Protein AF-A0A967JF41-F1 (afdb_monomer_lite)

Sequence (75 aa):
EALVPRIEGHFSGDPEGYRDPEDRERARERDPLPRLRDRLVEDGVLTAEDIELLEKEIETELDDGVEFAKSSPMP

Foldseek 3Di:
DDDADDLDDPDVPPPPPVDDPVSNVVNVVPPCVVVVVVVCVVVVVDDPVRVVVVVVVVVVVVVVVVVCVVPDDDD

Structure (mmCIF, N/CA/C/O backbone):
data_AF-A0A967JF41-F1
#
_entry.id   AF-A0A967JF41-F1
#
loop_
_atom_site.group_PDB
_atom_site.id
_atom_site.type_symbol
_atom_site.label_atom_id
_atom_site.label_alt_id
_atom_site.label_comp_id
_atom_site.label_asym_id
_atom_site.label_entity_id
_atom_site.label_seq_id
_atom_site.pdbx_PDB_ins_code
_atom_site.Cartn_x
_atom_site.Cartn_y
_atom_site.Cartn_z
_atom_site.occupancy
_atom_site.B_iso_or_equiv
_atom_site.auth_seq_id
_atom_site.auth_comp_id
_atom_site.auth_asym_id
_atom_site.auth_atom_id
_atom_site.pdbx_PDB_model_num
ATOM 1 N N . GLU A 1 1 ? -15.054 6.930 -16.000 1.00 84.81 1 GLU A N 1
ATOM 2 C CA . GLU A 1 1 ? -13.640 6.524 -16.120 1.00 84.81 1 GLU A CA 1
ATOM 3 C C . GLU A 1 1 ? -12.942 6.805 -14.794 1.00 84.81 1 GLU A C 1
ATOM 5 O O . GLU A 1 1 ? -13.267 7.816 -14.180 1.00 84.81 1 GLU A O 1
ATOM 10 N N . ALA A 1 2 ? -12.068 5.914 -14.321 1.00 91.25 2 ALA A N 1
ATOM 11 C CA . ALA A 1 2 ? -11.288 6.116 -13.098 1.00 91.25 2 ALA A CA 1
ATOM 12 C C . ALA A 1 2 ? -9.829 6.404 -13.477 1.00 91.25 2 ALA A C 1
ATOM 14 O O . ALA A 1 2 ? -9.162 5.553 -14.057 1.00 91.25 2 ALA A O 1
ATOM 15 N N . LEU A 1 3 ? -9.349 7.613 -13.179 1.00 94.12 3 LEU A N 1
ATOM 16 C CA . LEU A 1 3 ? -8.017 8.077 -13.575 1.00 94.12 3 LEU A CA 1
ATOM 17 C C . LEU A 1 3 ? -7.015 7.889 -12.430 1.00 94.12 3 LEU A C 1
ATOM 19 O O . LEU A 1 3 ? -6.943 8.714 -11.512 1.00 94.12 3 LEU A O 1
ATOM 23 N N . VAL A 1 4 ? -6.225 6.818 -12.502 1.00 93.12 4 VAL A N 1
ATOM 24 C CA . VAL A 1 4 ? -5.254 6.434 -11.466 1.00 93.12 4 VAL A CA 1
ATOM 25 C C . VAL A 1 4 ? -3.827 6.377 -12.023 1.00 93.12 4 VAL A C 1
ATOM 27 O O . VAL A 1 4 ? -3.620 5.821 -13.102 1.00 93.12 4 VAL A O 1
ATOM 30 N N . PRO A 1 5 ? -2.830 6.958 -11.331 1.00 93.19 5 PRO A N 1
ATOM 31 C CA . PRO A 1 5 ? -1.433 6.781 -11.699 1.00 93.19 5 PRO A CA 1
ATOM 32 C C . PRO A 1 5 ? -0.904 5.437 -11.176 1.00 93.19 5 PRO A C 1
ATOM 34 O O . PRO A 1 5 ? -1.330 4.952 -10.130 1.00 93.19 5 PRO A O 1
ATOM 37 N N . ARG A 1 6 ? 0.071 4.852 -11.876 1.00 93.38 6 ARG A N 1
ATOM 38 C CA . ARG A 1 6 ? 0.838 3.708 -11.367 1.00 93.38 6 ARG A CA 1
ATOM 39 C C . ARG A 1 6 ? 1.936 4.237 -10.448 1.00 93.38 6 ARG A C 1
ATOM 41 O O . ARG A 1 6 ? 2.719 5.086 -10.870 1.00 93.38 6 ARG A O 1
ATOM 48 N N . ILE A 1 7 ? 1.977 3.786 -9.199 1.00 93.81 7 ILE A N 1
ATOM 49 C CA . ILE A 1 7 ? 2.997 4.250 -8.247 1.00 93.81 7 ILE A CA 1
ATOM 50 C C . ILE A 1 7 ? 4.365 3.693 -8.655 1.00 93.81 7 ILE A C 1
ATOM 52 O O . ILE A 1 7 ? 5.288 4.463 -8.907 1.00 93.81 7 ILE A O 1
ATOM 56 N N . GLU A 1 8 ? 4.445 2.377 -8.835 1.00 93.12 8 GLU A N 1
ATOM 57 C CA . GLU A 1 8 ? 5.665 1.670 -9.238 1.00 93.12 8 GLU A CA 1
ATOM 58 C C . GLU A 1 8 ? 5.792 1.521 -10.766 1.00 93.12 8 GLU A C 1
ATOM 60 O O . GLU A 1 8 ? 5.010 2.102 -11.521 1.00 93.12 8 GLU A O 1
ATOM 65 N N . GLY A 1 9 ? 6.796 0.768 -11.223 1.00 93.12 9 GLY A N 1
ATOM 66 C CA . GLY A 1 9 ? 7.082 0.438 -12.624 1.00 93.12 9 GLY A CA 1
ATOM 67 C C . GLY A 1 9 ? 6.069 -0.510 -13.293 1.00 93.12 9 GLY A C 1
ATOM 68 O O . GLY A 1 9 ? 5.088 -0.930 -12.685 1.00 93.12 9 GLY A O 1
ATOM 69 N N . HIS A 1 10 ? 6.261 -0.838 -14.580 1.00 94.69 10 HIS A N 1
ATOM 70 C CA . HIS A 1 10 ? 5.336 -1.713 -15.334 1.00 94.69 10 HIS A CA 1
ATOM 71 C C . HIS A 1 10 ? 5.285 -3.125 -14.772 1.00 94.69 10 HIS A C 1
ATOM 73 O O . HIS A 1 10 ? 4.241 -3.774 -14.809 1.00 94.69 10 HIS A O 1
ATOM 79 N N . PHE A 1 11 ? 6.415 -3.558 -14.239 1.00 94.62 11 PHE A N 1
ATOM 80 C CA . PHE A 1 11 ? 6.615 -4.817 -13.560 1.00 94.62 11 PHE A CA 1
ATOM 81 C C . PHE A 1 11 ? 7.664 -4.614 -12.462 1.00 94.62 11 PHE A C 1
ATOM 83 O O . PHE A 1 11 ? 8.359 -3.592 -12.420 1.00 94.62 11 PHE A O 1
ATOM 90 N N . SER A 1 12 ? 7.803 -5.609 -11.591 1.00 91.81 12 SER A N 1
ATOM 91 C CA . SER A 1 12 ? 8.837 -5.631 -10.558 1.00 91.81 12 SER A CA 1
ATOM 92 C C . SER A 1 12 ? 10.233 -5.663 -11.194 1.00 91.81 12 SER A C 1
ATOM 94 O O . SER A 1 12 ? 10.649 -6.686 -11.733 1.00 91.81 12 SER A O 1
ATOM 96 N N . GLY A 1 13 ? 10.951 -4.539 -11.136 1.00 92.75 13 GLY A N 1
ATOM 97 C CA . GLY A 1 13 ? 12.290 -4.382 -11.720 1.00 92.75 13 GLY A CA 1
ATOM 98 C C . GLY A 1 13 ? 12.355 -3.509 -12.978 1.00 92.75 13 GLY A C 1
ATOM 99 O O . GLY A 1 13 ? 13.431 -3.381 -13.559 1.00 92.75 13 GLY A O 1
ATOM 100 N N . ASP A 1 14 ? 11.244 -2.899 -13.402 1.00 95.25 14 ASP A N 1
ATOM 101 C CA . ASP A 1 14 ? 11.252 -1.898 -14.474 1.00 95.25 14 ASP A CA 1
ATOM 102 C C . ASP A 1 14 ? 12.115 -0.682 -14.068 1.00 95.25 14 ASP A C 1
ATOM 104 O O . ASP A 1 14 ? 11.833 -0.063 -13.040 1.00 95.25 14 ASP A O 1
ATOM 108 N N . PRO A 1 15 ? 13.150 -0.312 -14.850 1.00 92.75 15 PRO A N 1
ATOM 109 C CA . PRO A 1 15 ? 13.996 0.843 -14.552 1.00 92.75 15 PRO A CA 1
ATOM 110 C C . PRO A 1 15 ? 13.311 2.198 -14.802 1.00 92.75 15 PRO A C 1
ATOM 112 O O . PRO A 1 15 ? 13.884 3.230 -14.462 1.00 92.75 15 PRO A O 1
ATOM 115 N N . GLU A 1 16 ? 12.124 2.220 -15.420 1.00 93.31 16 GLU A N 1
ATOM 116 C CA . GLU A 1 16 ? 11.294 3.415 -15.631 1.00 93.31 16 GLU A CA 1
ATOM 117 C C . GLU A 1 16 ? 11.969 4.559 -16.416 1.00 93.31 16 GLU A C 1
ATOM 119 O O . GLU A 1 16 ? 11.559 5.711 -16.313 1.00 93.31 16 GLU A O 1
ATOM 124 N N . GLY A 1 17 ? 12.968 4.275 -17.262 1.00 94.69 17 GLY A N 1
ATOM 125 C CA . GLY A 1 17 ? 13.707 5.311 -18.012 1.00 94.69 17 GLY A CA 1
ATOM 126 C C . GLY A 1 17 ? 12.867 6.144 -18.998 1.00 94.69 17 GLY A C 1
ATOM 127 O O . GLY A 1 17 ? 13.349 7.135 -19.536 1.00 94.69 17 GLY A O 1
ATOM 128 N N . TYR A 1 18 ? 11.619 5.742 -19.240 1.00 93.81 18 TYR A N 1
ATOM 129 C CA . TYR A 1 18 ? 10.636 6.449 -20.063 1.00 93.81 18 TYR A CA 1
ATOM 130 C C . TYR A 1 18 ? 9.745 7.416 -19.264 1.00 93.81 18 TYR A C 1
ATOM 132 O O . TYR A 1 18 ? 8.909 8.095 -19.858 1.00 93.81 18 TYR A O 1
ATOM 140 N N . ARG A 1 19 ? 9.858 7.433 -17.933 1.00 93.88 19 ARG A N 1
ATOM 141 C CA . ARG A 1 19 ? 8.968 8.163 -17.029 1.00 93.88 19 ARG A CA 1
ATOM 142 C C . ARG A 1 19 ? 9.712 9.309 -16.358 1.00 93.88 19 ARG A C 1
ATOM 144 O O . ARG A 1 19 ? 10.821 9.127 -15.859 1.00 93.88 19 ARG A O 1
ATOM 151 N N . ASP A 1 20 ? 9.075 10.474 -16.307 1.00 94.88 20 ASP A N 1
ATOM 152 C CA . ASP A 1 20 ? 9.630 11.625 -15.604 1.00 94.88 20 ASP A CA 1
ATOM 153 C C . ASP A 1 20 ? 9.724 11.341 -14.086 1.00 94.88 20 ASP A C 1
ATOM 155 O O . ASP A 1 20 ? 8.780 10.796 -13.499 1.00 94.88 20 ASP A O 1
ATOM 159 N N . PRO A 1 21 ? 10.844 11.668 -13.417 1.00 91.81 21 PRO A N 1
ATOM 160 C CA . PRO A 1 21 ? 10.948 11.566 -11.966 1.00 91.81 21 PRO A CA 1
ATOM 161 C C . PRO A 1 21 ? 9.830 12.292 -11.203 1.00 91.81 21 PRO A C 1
ATOM 163 O O . PRO A 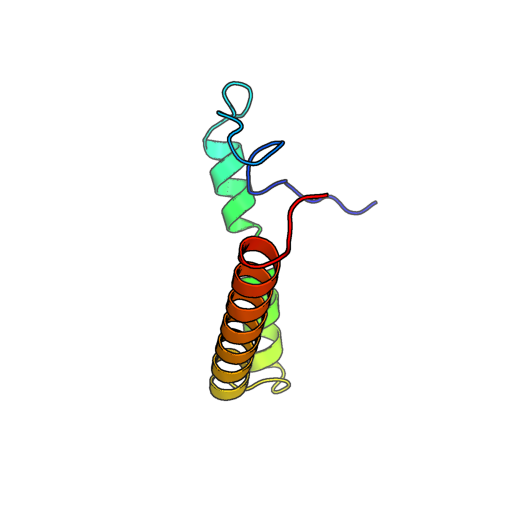1 21 ? 9.323 11.730 -10.231 1.00 91.81 21 PRO A O 1
ATOM 166 N N . GLU A 1 22 ? 9.390 13.466 -11.660 1.00 94.56 22 GLU A N 1
ATOM 167 C CA . GLU A 1 22 ? 8.293 14.219 -11.040 1.00 94.56 22 GLU A CA 1
ATOM 168 C C . GLU A 1 22 ? 6.958 13.475 -11.172 1.00 94.56 22 GLU A C 1
ATOM 170 O O . GLU A 1 22 ? 6.144 13.468 -10.250 1.00 94.56 22 GLU A O 1
ATOM 175 N N . ASP A 1 23 ? 6.727 12.772 -12.284 1.00 92.81 23 ASP A N 1
ATOM 176 C CA . ASP A 1 23 ? 5.525 11.950 -12.469 1.00 92.81 23 ASP A CA 1
ATOM 177 C C . ASP A 1 23 ? 5.464 10.780 -11.474 1.00 92.81 23 ASP A C 1
ATOM 179 O O . ASP A 1 23 ? 4.377 10.279 -11.163 1.00 92.81 23 ASP A O 1
ATOM 183 N N . ARG A 1 24 ? 6.616 10.298 -10.994 1.00 91.31 24 ARG A N 1
ATOM 184 C CA . ARG A 1 24 ? 6.690 9.258 -9.953 1.00 91.31 24 ARG A CA 1
ATOM 185 C C . ARG A 1 24 ? 6.361 9.823 -8.586 1.00 91.31 24 ARG A C 1
ATOM 187 O O . ARG A 1 24 ? 5.569 9.223 -7.864 1.00 91.31 24 ARG A O 1
ATOM 194 N N . GLU A 1 25 ? 6.915 10.981 -8.258 1.00 93.94 25 GLU A N 1
ATOM 195 C CA . GLU A 1 25 ? 6.640 11.660 -6.993 1.00 93.94 25 GLU A CA 1
ATOM 196 C C . GLU A 1 25 ? 5.162 12.045 -6.882 1.00 93.94 25 GLU A C 1
ATOM 198 O O . GLU A 1 25 ? 4.485 11.605 -5.954 1.00 93.94 25 GLU A O 1
ATOM 203 N N . ARG A 1 26 ? 4.597 12.696 -7.910 1.00 94.81 26 ARG A N 1
ATOM 204 C CA . ARG A 1 26 ? 3.161 13.026 -7.953 1.00 94.81 26 ARG A CA 1
ATOM 205 C C . ARG A 1 26 ? 2.259 11.792 -7.886 1.00 94.81 26 ARG A C 1
ATOM 207 O O . ARG A 1 26 ? 1.118 11.889 -7.440 1.00 94.81 26 ARG A O 1
ATOM 214 N N . ALA A 1 27 ? 2.715 10.634 -8.368 1.00 94.88 27 ALA A N 1
ATOM 215 C CA . ALA A 1 27 ? 1.963 9.390 -8.225 1.00 94.88 27 ALA A CA 1
ATOM 216 C C . ALA A 1 27 ? 1.975 8.875 -6.779 1.00 94.88 27 ALA A C 1
ATOM 218 O O . ALA A 1 27 ? 0.924 8.458 -6.300 1.00 94.88 27 ALA A O 1
ATOM 219 N N . ARG A 1 28 ? 3.122 8.947 -6.087 1.00 94.50 28 ARG A N 1
ATOM 220 C CA . ARG A 1 28 ? 3.257 8.586 -4.664 1.00 94.50 28 ARG A CA 1
ATOM 221 C C . ARG A 1 28 ? 2.419 9.499 -3.767 1.00 94.50 28 ARG A C 1
ATOM 223 O O . ARG A 1 28 ? 1.698 9.008 -2.912 1.00 94.50 28 ARG A O 1
ATOM 230 N N . GLU A 1 29 ? 2.422 10.806 -4.016 1.00 95.00 29 GLU A N 1
ATOM 231 C CA . GLU A 1 29 ? 1.577 11.770 -3.286 1.00 95.00 29 GLU A CA 1
ATOM 232 C C . GLU A 1 29 ? 0.072 11.529 -3.481 1.00 95.00 29 GLU A C 1
ATOM 234 O O . GLU A 1 29 ? -0.755 11.937 -2.665 1.00 95.00 29 GLU A O 1
ATOM 239 N N . ARG A 1 30 ? -0.302 10.874 -4.585 1.00 95.12 30 ARG A N 1
ATOM 240 C CA . ARG A 1 30 ? -1.685 10.514 -4.907 1.00 95.12 30 ARG A CA 1
ATOM 241 C C . ARG A 1 30 ? -2.091 9.134 -4.391 1.00 95.12 30 ARG A C 1
ATOM 243 O O . ARG A 1 30 ? -3.167 8.672 -4.780 1.00 95.12 30 ARG A O 1
ATOM 250 N N . ASP A 1 31 ? -1.287 8.501 -3.538 1.00 96.50 31 ASP A N 1
ATOM 251 C CA . ASP A 1 31 ? -1.673 7.264 -2.864 1.00 96.50 31 ASP A CA 1
ATOM 252 C C . ASP A 1 31 ? -3.011 7.464 -2.116 1.00 96.50 31 ASP A C 1
ATOM 254 O O . ASP A 1 31 ? -3.132 8.355 -1.264 1.00 96.50 31 ASP A O 1
ATOM 258 N N . PRO A 1 32 ? -4.063 6.698 -2.458 1.00 95.69 32 PRO A N 1
ATOM 259 C CA . PRO A 1 32 ? -5.349 6.820 -1.792 1.00 95.69 32 PRO A CA 1
ATOM 260 C C . PRO A 1 32 ? -5.357 6.235 -0.374 1.00 95.69 32 PRO A C 1
ATOM 262 O O . PRO A 1 32 ? -6.249 6.598 0.395 1.00 95.69 32 PRO A O 1
ATOM 265 N N . LEU A 1 33 ? -4.422 5.345 -0.017 1.00 95.56 33 LEU A N 1
ATOM 266 C CA . LEU A 1 33 ? -4.466 4.604 1.245 1.00 95.56 33 LEU A CA 1
ATOM 267 C C . LEU A 1 33 ? -4.309 5.502 2.479 1.00 95.56 33 LEU A C 1
ATOM 269 O O . LEU A 1 33 ? -5.188 5.422 3.340 1.00 95.56 33 LEU A O 1
ATOM 273 N N . PRO A 1 34 ? -3.312 6.409 2.575 1.00 95.75 34 PRO A N 1
ATOM 274 C CA . PRO A 1 34 ? -3.208 7.312 3.723 1.00 95.75 34 PRO A CA 1
ATOM 275 C C . PRO A 1 34 ? -4.466 8.168 3.901 1.00 95.75 34 PRO A C 1
ATOM 277 O O . PRO A 1 34 ? -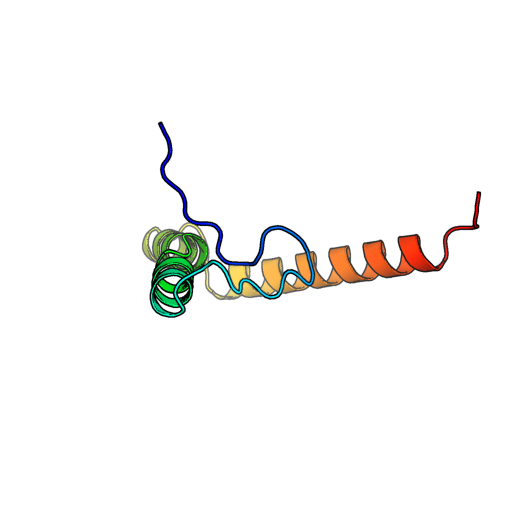5.003 8.285 4.995 1.00 95.75 34 PRO A O 1
ATOM 280 N N . ARG A 1 35 ? -5.017 8.678 2.793 1.00 95.94 35 ARG A N 1
ATOM 281 C CA . ARG A 1 35 ? -6.230 9.508 2.811 1.00 95.94 35 ARG A CA 1
ATOM 282 C C . ARG A 1 35 ? -7.461 8.739 3.281 1.00 95.94 35 ARG A C 1
ATOM 284 O O . ARG A 1 35 ? -8.319 9.307 3.950 1.00 95.94 35 ARG A O 1
ATOM 291 N N . LEU A 1 36 ? -7.586 7.478 2.873 1.00 97.06 36 LEU A N 1
ATOM 292 C CA . LEU A 1 36 ? -8.677 6.618 3.314 1.00 97.06 36 LEU A CA 1
ATOM 293 C C . LEU A 1 36 ? -8.524 6.273 4.796 1.00 97.06 36 LEU A C 1
ATOM 295 O O . LEU A 1 36 ? -9.504 6.353 5.527 1.00 97.06 36 LEU A O 1
ATOM 299 N N . ARG A 1 37 ? -7.307 5.934 5.231 1.00 97.31 37 ARG A N 1
ATOM 300 C CA . ARG A 1 37 ? -6.984 5.658 6.632 1.00 97.31 37 ARG A CA 1
ATOM 301 C C . ARG A 1 37 ? -7.383 6.830 7.525 1.00 97.31 37 ARG A C 1
ATOM 303 O O . ARG A 1 37 ? -8.171 6.630 8.444 1.00 97.31 37 ARG A O 1
ATOM 310 N N . ASP A 1 38 ? -6.899 8.032 7.221 1.00 96.94 38 ASP A N 1
ATOM 311 C CA . ASP A 1 38 ? -7.192 9.236 8.006 1.00 96.94 38 ASP A CA 1
ATOM 312 C C . ASP A 1 38 ? -8.700 9.474 8.093 1.00 96.94 38 ASP A C 1
ATOM 314 O O . ASP A 1 38 ? -9.244 9.661 9.179 1.00 96.94 38 ASP A O 1
ATOM 318 N N . ARG A 1 39 ? -9.402 9.348 6.961 1.00 98.06 39 ARG A N 1
ATOM 319 C CA . ARG A 1 39 ? -10.856 9.489 6.916 1.00 98.06 39 ARG A CA 1
ATOM 320 C C . ARG A 1 39 ? -11.582 8.471 7.796 1.00 98.06 39 ARG A C 1
ATOM 322 O O . ARG A 1 39 ? -12.541 8.833 8.464 1.00 98.06 39 ARG A O 1
ATOM 329 N N . LEU A 1 40 ? -11.173 7.204 7.784 1.00 98.12 40 LEU A N 1
ATOM 330 C CA . LEU A 1 40 ? -11.820 6.167 8.594 1.00 98.12 40 LEU A CA 1
ATOM 331 C C . LEU A 1 40 ? -11.618 6.406 10.095 1.00 98.12 40 LEU A C 1
ATOM 333 O O . LEU A 1 40 ? -12.517 6.097 10.876 1.00 98.12 40 LEU A O 1
ATOM 337 N N . VAL A 1 41 ? -10.480 6.985 10.485 1.00 97.69 41 VAL A N 1
ATOM 338 C CA . VAL A 1 41 ? -10.221 7.397 11.870 1.00 97.69 41 VAL A CA 1
ATOM 339 C C . VAL A 1 41 ? -11.047 8.625 12.244 1.00 97.69 41 VAL A C 1
ATOM 341 O O . VAL A 1 41 ? -11.696 8.631 13.289 1.00 97.69 41 VAL A O 1
ATOM 344 N N . GLU A 1 42 ? -11.079 9.645 11.385 1.00 97.88 42 GLU A N 1
ATOM 345 C CA . GLU A 1 42 ? -11.893 10.853 11.583 1.00 97.88 42 GLU A CA 1
ATOM 346 C C . GLU A 1 42 ? -13.392 10.534 11.690 1.00 97.88 42 GLU A C 1
ATOM 348 O O . GLU A 1 42 ? -14.082 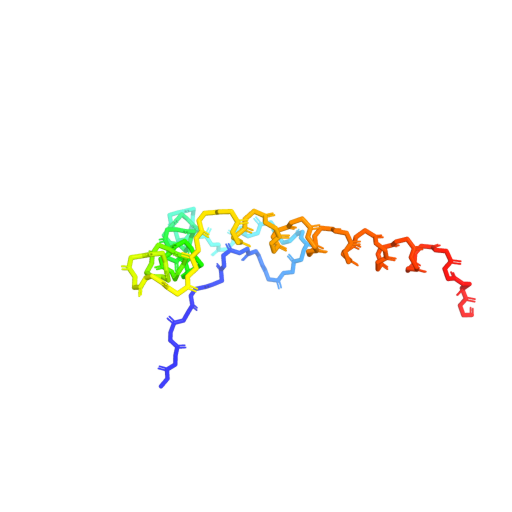11.082 12.550 1.00 97.88 42 GLU A O 1
ATOM 353 N N . ASP A 1 43 ? -13.884 9.613 10.858 1.00 98.12 43 ASP A N 1
ATOM 354 C CA . ASP A 1 43 ? -15.276 9.154 10.855 1.00 98.12 43 ASP A CA 1
ATOM 355 C C . ASP A 1 43 ? -15.578 8.192 12.034 1.00 98.12 43 ASP A C 1
ATOM 357 O O . ASP A 1 43 ? -16.727 7.784 12.221 1.00 98.12 43 ASP A O 1
ATOM 361 N N . GLY A 1 44 ? -14.573 7.827 12.845 1.00 97.62 44 GLY A N 1
ATOM 362 C CA . GLY A 1 44 ? -14.707 6.930 14.000 1.00 97.62 44 GLY A CA 1
ATOM 363 C C . GLY A 1 44 ? -15.000 5.471 13.637 1.00 97.62 44 GLY A C 1
ATOM 364 O O . GLY A 1 44 ? -15.516 4.723 14.466 1.00 97.62 44 GLY A O 1
ATOM 365 N N . VAL A 1 45 ? -14.716 5.073 12.394 1.00 98.25 45 VAL A N 1
ATOM 366 C CA . VAL A 1 45 ? -14.921 3.708 11.885 1.00 98.25 45 VAL A CA 1
ATOM 367 C C . VAL A 1 45 ? -13.794 2.780 12.331 1.00 98.25 45 VAL A C 1
ATOM 369 O O . VAL A 1 45 ? -14.049 1.611 12.608 1.00 98.25 45 VAL A O 1
ATOM 372 N N . LEU A 1 46 ? -12.568 3.301 12.393 1.00 97.44 46 LEU A N 1
ATOM 373 C CA . LEU A 1 46 ? -11.380 2.591 12.861 1.00 97.44 46 LEU A CA 1
ATOM 374 C C . LEU A 1 46 ? -10.637 3.439 13.890 1.00 97.44 46 LEU A C 1
ATOM 376 O O . LEU A 1 46 ? -10.601 4.664 13.796 1.00 97.44 46 LEU A O 1
ATOM 380 N N . THR A 1 47 ? -10.007 2.782 14.851 1.00 97.75 47 THR A N 1
ATOM 381 C CA . THR A 1 47 ? -9.027 3.396 15.750 1.00 97.75 47 THR A CA 1
ATOM 382 C C . THR A 1 47 ? -7.607 3.219 15.212 1.00 97.75 47 THR A C 1
ATOM 384 O O . THR A 1 47 ? -7.372 2.474 14.257 1.00 97.75 47 THR A O 1
ATOM 387 N N . ALA A 1 48 ? -6.642 3.916 15.816 1.00 94.56 48 ALA A N 1
ATOM 388 C CA . ALA A 1 48 ? -5.234 3.697 15.497 1.00 94.56 48 ALA A CA 1
ATOM 389 C C . ALA A 1 48 ? -4.812 2.261 15.847 1.00 94.56 48 ALA A C 1
ATOM 391 O O . ALA A 1 48 ? -4.114 1.625 15.062 1.00 94.56 48 ALA A O 1
ATOM 392 N N . GLU A 1 49 ? -5.307 1.732 16.969 1.00 97.62 49 GLU A N 1
ATOM 393 C CA . GLU A 1 49 ? -5.061 0.359 17.400 1.00 97.62 49 GLU A CA 1
ATOM 394 C C . GLU A 1 49 ? -5.645 -0.677 16.425 1.00 97.62 49 GLU A C 1
ATOM 396 O O . GLU A 1 49 ? -4.999 -1.690 16.160 1.00 97.62 49 GLU A O 1
ATOM 401 N N . ASP A 1 50 ? -6.827 -0.424 15.847 1.00 97.94 50 ASP A N 1
ATOM 402 C CA . ASP A 1 50 ? -7.413 -1.315 14.831 1.00 97.94 50 ASP A CA 1
ATOM 403 C C . ASP A 1 50 ? -6.538 -1.385 13.573 1.00 97.94 50 ASP A C 1
ATOM 405 O O . ASP A 1 50 ? -6.361 -2.454 12.994 1.00 97.94 50 ASP A O 1
ATOM 409 N N . ILE A 1 51 ? -5.975 -0.249 13.148 1.00 97.00 51 ILE A N 1
ATOM 410 C CA . ILE A 1 51 ? -5.082 -0.186 11.984 1.00 97.00 51 ILE A CA 1
ATOM 411 C C . ILE A 1 51 ? -3.796 -0.971 12.253 1.00 97.00 51 ILE A C 1
ATOM 413 O O . ILE A 1 51 ? -3.402 -1.780 11.418 1.00 97.00 51 ILE A O 1
ATOM 417 N N . GLU A 1 52 ? -3.174 -0.782 13.419 1.00 96.94 52 GLU A N 1
ATOM 418 C CA . GLU A 1 52 ? -1.967 -1.526 13.807 1.00 96.94 52 GLU A CA 1
ATOM 419 C C . GLU A 1 52 ? -2.221 -3.040 13.874 1.00 96.94 52 GLU A C 1
ATOM 421 O O . GLU A 1 52 ? -1.381 -3.840 13.454 1.00 96.94 52 GLU A O 1
ATOM 426 N N . LEU A 1 53 ? -3.390 -3.451 14.379 1.00 98.19 53 LEU A N 1
ATOM 427 C CA . LEU A 1 53 ? -3.776 -4.859 14.412 1.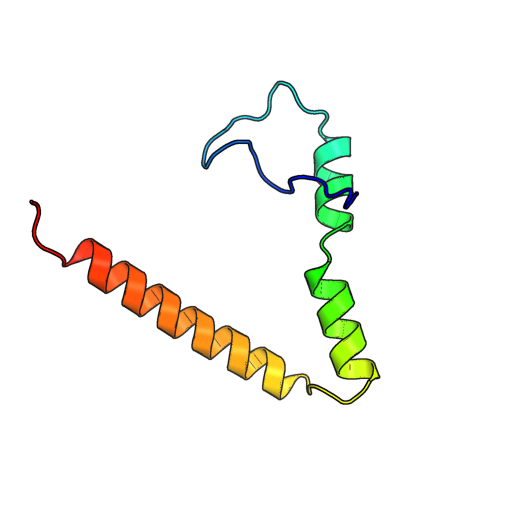00 98.19 53 LEU A CA 1
ATOM 428 C C . LEU A 1 53 ? -3.929 -5.429 12.996 1.00 98.19 53 LEU A C 1
ATOM 430 O O . LEU A 1 53 ? -3.371 -6.489 12.716 1.00 98.19 53 LEU A O 1
ATOM 434 N N . LEU A 1 54 ? -4.619 -4.713 12.104 1.00 97.56 54 LEU A N 1
ATOM 435 C CA . LEU A 1 54 ? -4.795 -5.114 10.705 1.00 97.56 54 LEU A CA 1
ATOM 436 C C . LEU A 1 54 ? -3.456 -5.240 9.970 1.00 97.56 54 LEU A C 1
ATOM 438 O O . LEU A 1 54 ? -3.244 -6.212 9.249 1.00 97.56 54 LEU A O 1
ATOM 442 N N . GLU A 1 55 ? -2.542 -4.285 10.155 1.00 97.19 55 GLU A N 1
ATOM 443 C CA . GLU A 1 55 ? -1.206 -4.332 9.548 1.00 97.19 55 GLU A CA 1
ATOM 444 C C . GLU A 1 55 ? -0.444 -5.589 9.986 1.00 97.19 55 GLU A C 1
ATOM 446 O O . GLU A 1 55 ? 0.133 -6.285 9.149 1.00 97.19 55 GLU A O 1
ATOM 451 N N . LYS A 1 56 ? -0.510 -5.935 11.275 1.00 98.38 56 LYS A N 1
ATOM 452 C CA . LYS A 1 56 ? 0.141 -7.128 11.824 1.00 98.38 56 LYS A CA 1
ATOM 453 C C . LYS A 1 56 ? -0.486 -8.438 11.340 1.00 98.38 56 LYS A C 1
ATOM 455 O O . LYS A 1 56 ? 0.231 -9.413 11.101 1.00 98.38 56 LYS A O 1
ATOM 460 N N . GLU A 1 57 ? -1.810 -8.488 11.236 1.00 98.56 57 GLU A N 1
ATOM 461 C CA . GLU A 1 57 ? -2.523 -9.646 10.686 1.00 98.56 57 GLU A CA 1
ATOM 462 C C . GLU A 1 57 ? -2.117 -9.879 9.227 1.00 98.56 57 GLU A C 1
ATOM 464 O O . GLU A 1 57 ? -1.715 -10.988 8.877 1.00 98.56 57 GLU A O 1
ATOM 469 N N . ILE A 1 58 ? -2.104 -8.821 8.411 1.00 98.38 58 ILE A N 1
ATOM 470 C CA . ILE A 1 58 ? -1.682 -8.888 7.006 1.00 98.38 58 ILE A CA 1
ATOM 471 C C . ILE A 1 58 ? -0.214 -9.312 6.888 1.00 98.38 58 ILE A C 1
ATOM 473 O O . ILE A 1 58 ? 0.107 -10.142 6.042 1.00 98.38 58 ILE A O 1
ATOM 477 N N . GLU A 1 59 ? 0.685 -8.781 7.721 1.00 98.44 59 GLU A N 1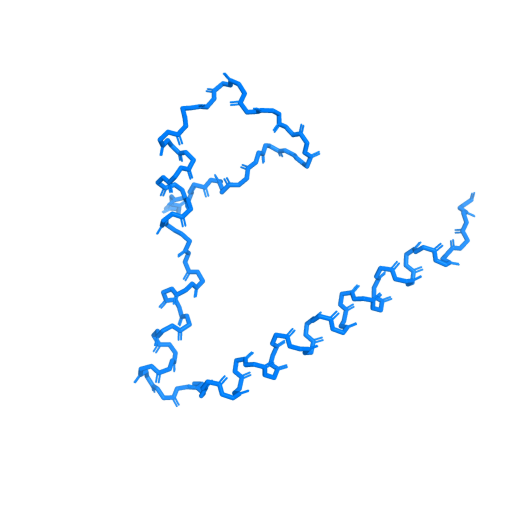
ATOM 478 C CA . GLU A 1 59 ? 2.101 -9.176 7.715 1.00 98.44 59 GLU A CA 1
ATOM 479 C C . GLU A 1 59 ? 2.261 -10.676 8.005 1.00 98.44 59 GLU A C 1
ATOM 481 O O . GLU A 1 59 ? 2.973 -11.374 7.284 1.00 98.44 59 GLU A O 1
ATOM 486 N N . THR A 1 60 ? 1.508 -11.194 8.979 1.00 98.50 60 THR A N 1
ATOM 487 C CA . THR A 1 60 ? 1.495 -12.628 9.306 1.00 98.50 60 THR A CA 1
ATOM 488 C C . THR A 1 60 ? 0.982 -13.469 8.131 1.00 98.50 60 THR A C 1
ATOM 490 O O . THR A 1 60 ? 1.602 -14.466 7.767 1.00 98.50 60 THR A O 1
ATOM 493 N N . GLU A 1 61 ? -0.120 -13.061 7.493 1.00 98.62 61 GLU A N 1
ATOM 494 C CA . GLU A 1 61 ? -0.675 -13.765 6.328 1.00 98.62 61 GLU A CA 1
ATOM 495 C C . GLU A 1 61 ? 0.288 -13.771 5.130 1.00 98.62 61 GLU A C 1
ATOM 497 O O . GLU A 1 61 ? 0.395 -14.773 4.413 1.00 98.62 61 GLU A O 1
ATOM 502 N N . LEU A 1 62 ? 1.000 -12.663 4.904 1.00 98.50 62 LEU A N 1
ATOM 503 C CA . LEU A 1 62 ? 2.002 -12.554 3.847 1.00 98.50 62 LEU A CA 1
ATOM 504 C C . LEU A 1 62 ? 3.193 -13.475 4.113 1.00 98.50 62 LEU A C 1
ATOM 506 O O . LEU A 1 62 ? 3.616 -14.181 3.194 1.00 98.50 62 LEU A O 1
ATOM 510 N N . ASP A 1 63 ? 3.707 -13.499 5.342 1.00 98.38 63 ASP A N 1
ATOM 511 C CA . ASP A 1 63 ? 4.818 -14.368 5.734 1.00 98.38 63 ASP A CA 1
ATOM 512 C C . ASP A 1 63 ? 4.457 -15.846 5.562 1.00 98.38 63 ASP A C 1
ATOM 514 O O . ASP A 1 63 ? 5.200 -16.597 4.921 1.00 98.38 63 ASP A O 1
ATOM 518 N N . ASP A 1 64 ? 3.278 -16.251 6.035 1.00 98.31 64 ASP A N 1
ATOM 519 C CA . ASP A 1 64 ? 2.767 -17.612 5.866 1.00 98.31 64 ASP A CA 1
ATOM 520 C C . ASP A 1 64 ? 2.626 -17.978 4.380 1.00 98.31 64 ASP A C 1
ATOM 522 O O . ASP A 1 64 ? 3.028 -19.066 3.950 1.00 98.31 64 ASP A O 1
ATOM 526 N N . GLY A 1 65 ? 2.103 -17.059 3.561 1.00 98.38 65 GLY A N 1
ATOM 527 C CA . GLY A 1 65 ? 1.970 -17.245 2.116 1.00 98.38 65 GLY A CA 1
ATOM 528 C C . GLY A 1 65 ? 3.318 -17.392 1.405 1.00 98.38 65 GLY A C 1
ATOM 529 O O . GLY A 1 65 ? 3.477 -18.246 0.525 1.00 98.38 65 GLY A O 1
ATOM 530 N N . VAL A 1 66 ? 4.312 -16.596 1.801 1.00 98.06 66 VAL A N 1
ATOM 531 C CA . VAL A 1 66 ? 5.677 -16.659 1.267 1.00 98.06 66 VAL A CA 1
ATOM 532 C C . VAL A 1 66 ? 6.359 -17.969 1.662 1.00 98.06 66 VAL A C 1
ATOM 534 O O . VAL A 1 66 ? 6.978 -18.613 0.810 1.00 98.06 66 VAL A O 1
ATOM 537 N N . GLU A 1 67 ? 6.243 -18.400 2.917 1.00 98.12 67 GLU A N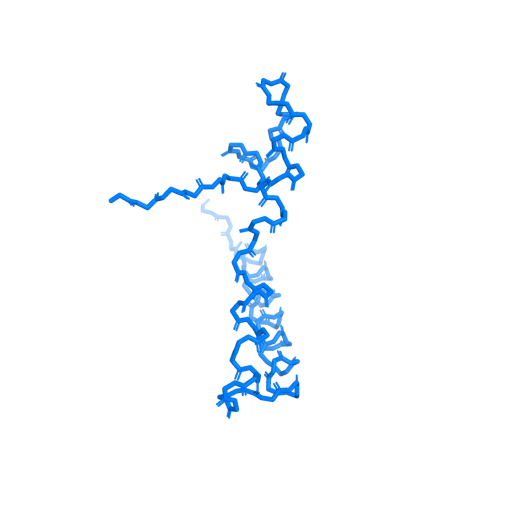 1
ATOM 538 C CA . GLU A 1 67 ? 6.824 -19.663 3.380 1.00 98.12 67 GLU A CA 1
ATOM 539 C C . GLU A 1 67 ? 6.150 -20.876 2.732 1.00 98.12 67 GLU A C 1
ATOM 541 O O . GLU A 1 67 ? 6.833 -21.815 2.304 1.00 98.12 67 GLU A O 1
ATOM 546 N N . PHE A 1 68 ? 4.831 -20.839 2.543 1.00 97.94 68 PHE A N 1
ATOM 547 C CA . PHE A 1 68 ? 4.122 -21.852 1.766 1.00 97.94 68 PHE A CA 1
ATOM 548 C C . PHE A 1 68 ? 4.645 -21.928 0.324 1.00 97.94 68 PHE A C 1
ATOM 550 O O . PHE A 1 68 ? 4.962 -23.015 -0.168 1.00 97.94 68 PHE A O 1
ATOM 557 N N . ALA A 1 69 ? 4.797 -20.787 -0.352 1.00 97.06 69 ALA A N 1
ATOM 558 C CA . ALA A 1 69 ? 5.296 -20.744 -1.725 1.00 97.06 69 ALA A CA 1
ATOM 559 C C . ALA A 1 69 ? 6.731 -21.288 -1.847 1.00 97.06 69 ALA A C 1
ATOM 561 O O . ALA A 1 69 ? 7.032 -22.012 -2.793 1.00 97.06 69 ALA A O 1
ATOM 562 N N . LYS A 1 70 ? 7.610 -20.982 -0.883 1.00 96.62 70 LYS A N 1
ATOM 563 C CA . LYS A 1 70 ? 9.003 -21.464 -0.867 1.00 96.62 70 LYS A CA 1
ATOM 564 C C . LYS A 1 70 ? 9.131 -22.951 -0.531 1.00 96.62 70 LYS A C 1
ATOM 566 O O . LYS A 1 70 ? 10.033 -23.606 -1.044 1.00 96.62 70 LYS A O 1
ATOM 571 N N . SER A 1 71 ? 8.283 -23.463 0.361 1.00 97.31 71 SER A N 1
ATOM 572 C CA . SER A 1 71 ? 8.323 -24.861 0.821 1.00 97.31 71 SER A CA 1
ATOM 573 C C . SER A 1 71 ? 7.563 -25.828 -0.087 1.00 97.31 71 SER A C 1
ATOM 575 O O . SER A 1 71 ? 7.726 -27.046 0.031 1.00 97.31 71 SER A O 1
ATOM 577 N N . SER A 1 72 ? 6.750 -25.302 -1.005 1.00 97.12 72 SER A N 1
ATOM 578 C CA . SER A 1 72 ? 5.998 -26.103 -1.963 1.00 97.12 72 SER A CA 1
ATOM 579 C C . SER A 1 72 ? 6.934 -26.880 -2.901 1.00 97.12 72 SER A C 1
ATOM 581 O O . SER A 1 72 ? 7.936 -26.337 -3.373 1.00 97.12 72 SER A O 1
ATOM 583 N N . PRO A 1 73 ? 6.630 -28.156 -3.199 1.00 95.62 73 PRO A N 1
ATOM 584 C CA . PRO A 1 73 ? 7.439 -28.946 -4.115 1.00 95.62 73 PRO A CA 1
ATOM 585 C C . PRO A 1 73 ? 7.397 -28.355 -5.527 1.00 95.62 73 PRO A C 1
ATOM 587 O O . PRO A 1 73 ? 6.371 -27.837 -5.972 1.00 95.62 73 PRO A O 1
ATOM 590 N N . MET A 1 74 ? 8.512 -28.481 -6.247 1.00 91.06 74 MET A N 1
ATOM 591 C CA . MET A 1 74 ? 8.558 -28.129 -7.665 1.00 91.06 74 MET A CA 1
ATOM 592 C C . MET A 1 74 ? 7.641 -29.068 -8.471 1.00 91.06 74 MET A C 1
ATOM 594 O O . MET A 1 74 ? 7.593 -30.260 -8.149 1.00 91.06 74 MET A O 1
ATOM 598 N N . PRO A 1 75 ? 6.937 -28.556 -9.497 1.00 84.56 75 PRO A N 1
ATOM 599 C CA . PRO A 1 75 ? 6.155 -29.377 -10.420 1.00 84.56 75 PRO A CA 1
ATOM 600 C C . PRO A 1 75 ? 6.982 -30.446 -11.142 1.00 84.56 75 PRO A C 1
ATOM 602 O O . PRO A 1 75 ? 8.168 -30.175 -11.451 1.00 84.56 75 PRO A O 1
#

Secondary structure (DSSP, 8-state):
------SS-SSTT---TTS-HHHHHHHHHT-HHHHHHHHHHHTTSS-HHHHHHHHHHHHHHHHHHHHHHHHSPP-

Radius of gyration: 17.51 Å; chains: 1; bounding box: 29×44×38 Å

pLDDT: mean 95.57, std 2.82, range [84.56, 98.62]